Protein AF-A0A098LH95-F1 (afdb_monomer)

Foldseek 3Di:
DDDDVQQLVLQLVLCVLQVDAEEDLDPCPLVDDQVRVVVVCVVSVRDHPYYHYLDDDNDPVPDDQSLVSVVVSCVVPVVVAQAAAEEQDCSNVPHDPVNVQRYQHDHPVNGCHPVSSVSNSCSSVVD

Sequence (127 aa):
MKFNSKAEKNLIRLLSETNASIVLTTTHRITYSVEKWKEIFNNRDIPVLSIEKVNTRQAIDEMPDRCIEIKEWVDNFGTGRQFVIIDDDLSINSLLSDIKDKRVTTKSMIGLDDECTERAIRILKGY

Structure (mmCIF, N/CA/C/O backbone):
data_AF-A0A098LH95-F1
#
_entry.id   AF-A0A098LH95-F1
#
loop_
_atom_site.group_PDB
_atom_site.id
_atom_site.type_symbol
_atom_site.label_atom_id
_atom_site.label_alt_id
_atom_site.label_comp_id
_atom_site.label_asym_id
_atom_site.label_entity_id
_atom_site.label_seq_id
_atom_site.pdbx_PDB_ins_code
_atom_site.Cartn_x
_atom_site.Cartn_y
_atom_site.Cartn_z
_atom_site.occupancy
_atom_site.B_iso_or_equiv
_atom_site.auth_seq_id
_atom_site.auth_comp_id
_atom_site.auth_asym_id
_atom_site.auth_atom_id
_atom_site.pdbx_PDB_model_num
ATOM 1 N N . MET A 1 1 ? 11.014 17.167 -0.640 1.00 48.59 1 MET A N 1
ATOM 2 C CA . MET A 1 1 ? 9.675 16.673 -1.033 1.00 48.59 1 MET A CA 1
ATOM 3 C C . MET A 1 1 ? 8.818 16.667 0.227 1.00 48.59 1 MET A C 1
ATOM 5 O O . MET A 1 1 ? 9.209 16.013 1.185 1.00 48.59 1 MET A O 1
ATOM 9 N N . LYS A 1 2 ? 7.763 17.486 0.309 1.00 62.75 2 LYS A N 1
ATOM 10 C CA . LYS A 1 2 ? 6.915 17.572 1.512 1.00 62.75 2 LYS A CA 1
ATOM 11 C C . LYS A 1 2 ? 5.819 16.514 1.389 1.00 62.75 2 LYS A C 1
ATOM 13 O O . LYS A 1 2 ? 5.078 16.542 0.413 1.00 62.75 2 LYS A O 1
ATOM 18 N N . PHE A 1 3 ? 5.769 15.565 2.319 1.00 69.06 3 PHE A N 1
ATOM 19 C CA . PHE A 1 3 ? 4.709 14.560 2.348 1.00 69.06 3 PHE A CA 1
ATOM 20 C C . PHE A 1 3 ? 3.362 15.206 2.698 1.00 69.06 3 PHE A C 1
ATOM 22 O O . PHE A 1 3 ? 3.307 16.219 3.402 1.00 69.06 3 PHE A O 1
ATOM 29 N N . ASN A 1 4 ? 2.274 14.623 2.195 1.00 85.44 4 ASN A N 1
ATOM 30 C CA . ASN A 1 4 ? 0.928 15.055 2.543 1.00 85.44 4 ASN A CA 1
ATOM 31 C C . ASN A 1 4 ? 0.563 14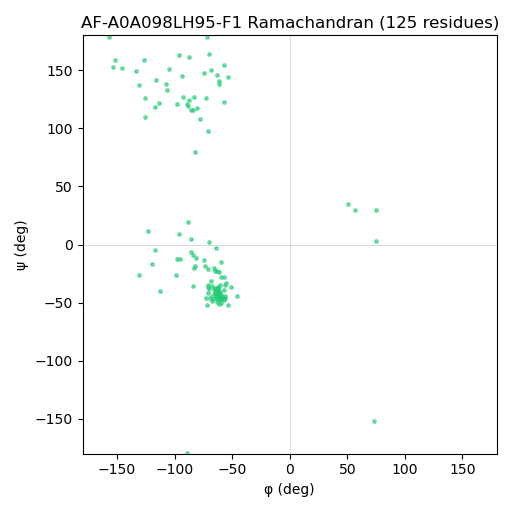.515 3.934 1.00 85.44 4 ASN A C 1
ATOM 33 O O . ASN A 1 4 ? 0.290 13.326 4.089 1.00 85.44 4 ASN A O 1
ATOM 37 N N . SER A 1 5 ? 0.507 15.402 4.929 1.00 89.38 5 SER A N 1
ATOM 38 C CA . SER A 1 5 ? 0.196 15.041 6.317 1.00 89.38 5 SER A CA 1
ATOM 39 C C . SER A 1 5 ? -1.192 14.420 6.494 1.00 89.38 5 SER A C 1
ATOM 41 O O . SER A 1 5 ? -1.410 13.672 7.445 1.00 89.38 5 SER A O 1
ATOM 43 N N . LYS A 1 6 ? -2.142 14.688 5.585 1.00 92.38 6 LYS A N 1
ATOM 44 C CA . LYS A 1 6 ? -3.448 14.018 5.590 1.00 92.38 6 LYS A CA 1
ATOM 45 C C . LYS A 1 6 ? -3.310 12.547 5.196 1.00 92.38 6 LYS A C 1
ATOM 47 O O . LYS A 1 6 ? -3.829 11.689 5.900 1.00 92.38 6 LYS A O 1
ATOM 52 N N . ALA A 1 7 ? -2.558 12.261 4.133 1.00 93.38 7 ALA A N 1
ATOM 53 C CA . ALA A 1 7 ? -2.308 10.892 3.686 1.00 93.38 7 ALA A CA 1
ATOM 54 C C . ALA A 1 7 ? -1.525 10.079 4.729 1.00 93.38 7 ALA A C 1
ATOM 56 O O . ALA A 1 7 ? -1.830 8.910 4.946 1.00 93.38 7 ALA A O 1
ATOM 57 N N . GLU A 1 8 ? 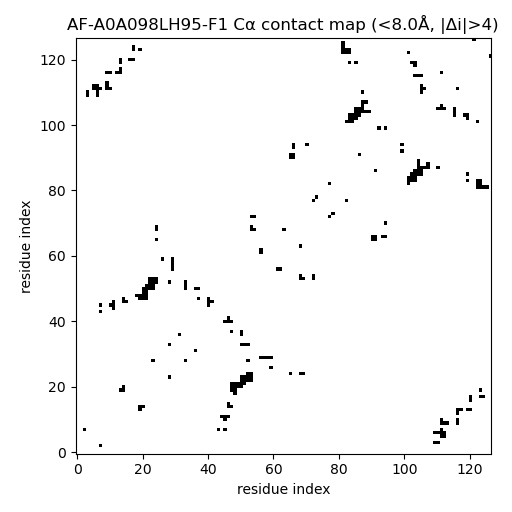-0.570 10.706 5.425 1.00 93.50 8 GLU A N 1
ATOM 58 C CA . GLU A 1 8 ? 0.156 10.076 6.537 1.00 93.50 8 GLU A CA 1
ATOM 59 C C . GLU A 1 8 ? -0.793 9.679 7.676 1.00 93.50 8 GLU A C 1
ATOM 61 O O . GLU A 1 8 ? -0.822 8.514 8.069 1.00 93.50 8 GLU A O 1
ATOM 66 N N . LYS A 1 9 ? -1.635 10.607 8.155 1.00 95.62 9 LYS A N 1
ATOM 67 C CA . LYS A 1 9 ? -2.640 10.319 9.198 1.00 95.62 9 LYS A CA 1
ATOM 68 C C . LYS A 1 9 ? -3.594 9.199 8.796 1.00 95.62 9 LYS A C 1
ATOM 70 O O . LYS A 1 9 ? -3.943 8.353 9.615 1.00 95.62 9 LYS A O 1
ATOM 75 N N . ASN A 1 10 ? -3.993 9.186 7.534 1.00 97.00 10 ASN A N 1
ATOM 76 C CA . ASN A 1 10 ? -4.891 8.182 6.991 1.00 97.00 10 ASN A CA 1
ATOM 77 C C . ASN A 1 10 ? -4.242 6.801 6.877 1.00 97.00 10 ASN A C 1
ATOM 79 O O . ASN A 1 10 ? -4.873 5.804 7.223 1.00 97.00 10 ASN A O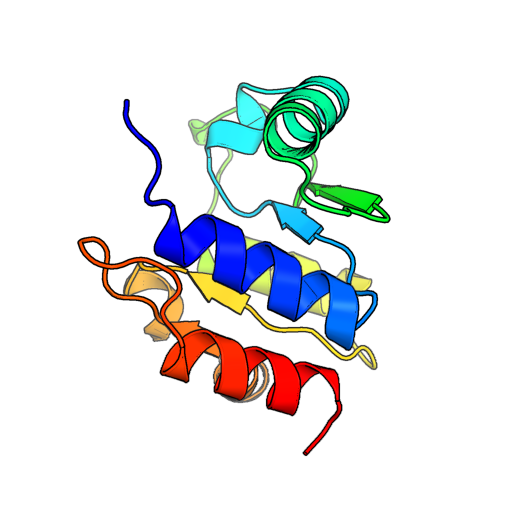 1
ATOM 83 N N . LEU A 1 11 ? -2.964 6.734 6.500 1.00 96.25 11 LEU A N 1
ATOM 84 C CA . LEU A 1 11 ? -2.209 5.485 6.537 1.00 96.25 11 LEU A CA 1
ATOM 85 C C . LEU A 1 11 ? -2.039 4.977 7.978 1.00 96.25 11 LEU A C 1
ATOM 87 O O . LEU A 1 11 ? -2.237 3.791 8.228 1.00 96.25 11 LEU A O 1
ATOM 91 N N . ILE A 1 12 ? -1.752 5.862 8.940 1.00 96.44 12 ILE A N 1
ATOM 92 C CA . ILE A 1 12 ? -1.683 5.504 10.370 1.00 96.44 12 ILE A CA 1
ATOM 93 C C . ILE A 1 12 ? -3.013 4.920 10.846 1.00 96.44 12 ILE A C 1
ATOM 95 O O . ILE A 1 12 ? -3.019 3.870 11.491 1.00 96.44 12 ILE A O 1
ATOM 99 N N . ARG A 1 13 ? -4.134 5.573 10.512 1.00 97.44 13 ARG A N 1
ATOM 100 C CA . ARG A 1 13 ? -5.481 5.098 10.853 1.00 97.44 13 ARG A CA 1
ATOM 101 C C . ARG A 1 13 ? -5.740 3.718 10.253 1.00 97.44 13 ARG A C 1
ATOM 103 O O . ARG A 1 13 ? -6.131 2.813 10.983 1.00 97.44 13 ARG A O 1
ATOM 110 N N . LEU A 1 14 ? -5.480 3.549 8.955 1.00 97.44 14 LEU A N 1
ATOM 111 C CA . LEU A 1 14 ? -5.657 2.281 8.247 1.00 97.44 14 LEU A CA 1
ATOM 112 C C . LEU A 1 14 ? -4.907 1.141 8.944 1.00 97.44 14 LEU A C 1
ATOM 114 O O . LEU A 1 14 ? -5.508 0.112 9.246 1.00 97.44 14 LEU A O 1
ATOM 118 N N . LEU A 1 15 ? -3.616 1.327 9.226 1.00 96.94 15 LEU A N 1
ATOM 119 C CA . LEU A 1 15 ? -2.781 0.297 9.849 1.00 96.94 15 LEU A CA 1
ATOM 120 C C . LEU A 1 15 ? -3.210 0.014 11.291 1.00 96.94 15 LEU A C 1
ATOM 122 O O . LEU A 1 15 ? -3.357 -1.147 11.660 1.00 96.94 15 LEU A O 1
ATOM 126 N N . SER A 1 16 ? -3.489 1.056 12.078 1.00 95.44 16 SER A N 1
ATOM 127 C CA . SER A 1 16 ? -3.929 0.919 13.475 1.00 95.44 16 SER A CA 1
ATOM 128 C C . SER A 1 16 ? -5.264 0.182 13.606 1.00 95.44 16 SER A C 1
ATOM 130 O O . SER A 1 16 ? -5.464 -0.585 14.542 1.00 95.44 16 SER A O 1
ATOM 132 N N . GLU A 1 17 ? -6.195 0.398 12.674 1.00 96.19 17 GLU A N 1
ATOM 133 C CA . GLU A 1 17 ? -7.522 -0.224 12.719 1.00 96.19 17 GLU A CA 1
ATOM 134 C C . GLU A 1 17 ? -7.568 -1.655 12.174 1.00 96.19 17 GLU A C 1
ATOM 136 O O . GLU A 1 17 ? -8.550 -2.364 12.413 1.00 96.19 17 GLU A O 1
ATOM 141 N N . THR A 1 18 ? -6.568 -2.058 11.391 1.00 95.69 18 THR A N 1
ATOM 142 C CA . THR A 1 18 ? -6.586 -3.334 10.658 1.00 95.69 18 THR A CA 1
ATOM 143 C C . THR A 1 18 ? -5.455 -4.272 11.047 1.00 95.69 18 THR A C 1
ATOM 145 O O . THR A 1 18 ? -5.543 -5.459 10.746 1.00 95.69 18 THR A O 1
ATOM 148 N N . ASN A 1 19 ? -4.409 -3.771 11.713 1.00 94.62 19 ASN A N 1
ATOM 149 C CA . ASN A 1 19 ? -3.159 -4.497 11.940 1.00 94.62 19 ASN A CA 1
ATOM 150 C C . ASN A 1 19 ? -2.597 -5.092 10.636 1.00 94.62 19 ASN A C 1
ATOM 152 O O . ASN A 1 19 ? -2.054 -6.196 10.622 1.00 94.62 19 ASN A O 1
ATOM 156 N N . ALA A 1 20 ? -2.771 -4.382 9.519 1.00 95.50 20 ALA A N 1
ATOM 157 C CA . ALA A 1 20 ? -2.275 -4.831 8.232 1.00 95.50 20 ALA A CA 1
ATOM 158 C C . ALA A 1 20 ? -0.752 -4.667 8.123 1.00 95.50 20 ALA A C 1
ATOM 160 O O . ALA A 1 20 ? -0.154 -3.719 8.637 1.00 95.50 20 ALA A O 1
ATOM 161 N N . SER A 1 21 ? -0.138 -5.583 7.383 1.00 95.25 21 SER A N 1
ATOM 162 C CA . SER A 1 21 ? 1.232 -5.450 6.889 1.00 95.25 21 SER A CA 1
ATOM 163 C C . SER A 1 21 ? 1.264 -4.710 5.551 1.00 95.25 21 SER A C 1
ATOM 165 O O . SER A 1 21 ? 0.257 -4.639 4.845 1.00 95.25 21 SER A O 1
ATOM 167 N N . ILE A 1 22 ? 2.430 -4.180 5.177 1.00 96.19 22 ILE A N 1
ATOM 168 C CA . ILE A 1 22 ? 2.619 -3.441 3.923 1.00 96.19 22 ILE A CA 1
ATOM 169 C C . ILE A 1 22 ? 3.409 -4.281 2.920 1.00 96.19 22 ILE A C 1
ATOM 171 O O . ILE A 1 22 ? 4.489 -4.784 3.227 1.00 96.19 22 ILE A O 1
ATOM 175 N N . VAL A 1 23 ? 2.911 -4.335 1.684 1.00 96.00 23 VAL A N 1
ATOM 176 C CA . VAL A 1 23 ? 3.645 -4.847 0.522 1.00 96.00 23 VAL A CA 1
ATOM 177 C C . VAL A 1 23 ? 3.903 -3.698 -0.447 1.00 96.00 23 VAL A C 1
ATOM 179 O O . VAL A 1 23 ? 2.978 -3.035 -0.909 1.00 96.00 23 VAL A O 1
ATOM 182 N N . LEU A 1 24 ? 5.173 -3.441 -0.746 1.00 94.81 24 LEU A N 1
ATOM 183 C CA . LEU A 1 24 ? 5.606 -2.325 -1.582 1.00 94.81 24 LEU A CA 1
ATOM 184 C C . LEU A 1 24 ? 5.574 -2.703 -3.067 1.00 94.81 24 LEU A C 1
ATOM 186 O O . LEU A 1 24 ? 6.369 -3.532 -3.517 1.00 94.81 24 LEU A O 1
ATOM 190 N N . THR A 1 25 ? 4.714 -2.034 -3.836 1.00 91.56 25 THR A N 1
ATOM 191 C CA . THR A 1 25 ? 4.601 -2.155 -5.305 1.00 91.56 25 THR A CA 1
ATOM 192 C C . THR A 1 25 ? 5.356 -1.053 -6.062 1.00 91.56 25 THR A C 1
ATOM 194 O O . THR A 1 25 ? 5.579 -1.158 -7.267 1.00 91.56 25 THR A O 1
ATOM 197 N N . THR A 1 26 ? 5.803 -0.001 -5.371 1.00 88.69 26 THR A N 1
ATOM 198 C CA . THR A 1 26 ? 6.546 1.124 -5.964 1.00 88.69 26 THR A CA 1
ATOM 199 C C . THR A 1 26 ? 7.891 0.692 -6.557 1.00 88.69 26 THR A C 1
ATOM 201 O O . THR A 1 26 ? 8.580 -0.156 -5.993 1.00 88.69 26 THR A O 1
ATOM 204 N N . THR A 1 27 ? 8.317 1.321 -7.655 1.00 88.31 27 THR A N 1
ATOM 205 C CA . THR A 1 27 ? 9.664 1.144 -8.234 1.00 88.31 27 THR A CA 1
ATOM 206 C C . THR A 1 27 ? 10.765 1.542 -7.246 1.00 88.31 27 THR A C 1
ATOM 208 O O . THR A 1 27 ? 11.836 0.939 -7.236 1.00 88.31 27 THR A O 1
ATOM 211 N N . HIS A 1 28 ? 10.488 2.472 -6.323 1.00 89.62 28 HIS A N 1
ATOM 212 C CA . HIS A 1 28 ? 11.411 2.853 -5.247 1.00 89.62 28 HIS A CA 1
ATOM 213 C C . HIS A 1 28 ? 11.785 1.690 -4.315 1.00 89.62 28 HIS A C 1
ATOM 215 O O . HIS A 1 28 ? 12.773 1.780 -3.584 1.00 89.62 28 HIS A O 1
ATOM 221 N N . ARG A 1 29 ? 11.044 0.573 -4.345 1.00 90.06 29 ARG A N 1
ATOM 222 C CA . ARG A 1 29 ? 11.424 -0.656 -3.639 1.00 90.06 29 ARG A CA 1
ATOM 223 C C . ARG A 1 29 ? 12.733 -1.251 -4.168 1.00 90.06 29 ARG A C 1
ATOM 225 O O . ARG A 1 29 ? 13.364 -2.003 -3.440 1.00 90.06 29 ARG A O 1
ATOM 232 N N . ILE A 1 30 ? 13.138 -0.948 -5.402 1.00 89.94 30 ILE A N 1
ATOM 233 C CA . ILE A 1 30 ? 14.427 -1.381 -5.955 1.00 89.94 30 ILE A CA 1
ATOM 234 C C . ILE A 1 30 ? 15.558 -0.580 -5.306 1.00 89.94 30 ILE A C 1
ATOM 236 O O . ILE A 1 30 ? 16.536 -1.148 -4.834 1.00 89.94 30 ILE A O 1
ATOM 240 N N . THR A 1 31 ? 15.385 0.739 -5.218 1.00 89.75 31 THR A N 1
ATOM 241 C CA . THR A 1 31 ? 16.400 1.664 -4.701 1.00 89.75 31 THR A CA 1
ATOM 242 C C . THR A 1 31 ? 16.607 1.548 -3.191 1.00 89.75 31 THR A C 1
ATOM 244 O O . THR A 1 31 ? 17.726 1.702 -2.710 1.00 89.75 31 THR A O 1
ATOM 247 N N . TYR A 1 32 ? 15.540 1.304 -2.427 1.00 91.38 32 TYR A N 1
ATOM 248 C CA . TYR A 1 32 ? 15.594 1.299 -0.965 1.00 91.38 32 TYR A CA 1
ATOM 249 C C . TYR A 1 32 ? 15.489 -0.113 -0.381 1.00 91.38 32 TYR A C 1
ATOM 251 O O . TYR A 1 32 ? 14.679 -0.945 -0.808 1.00 91.38 32 TYR A O 1
ATOM 259 N N . SER A 1 33 ? 16.303 -0.387 0.642 1.00 92.62 33 SER A N 1
ATOM 260 C CA . SER A 1 33 ? 16.188 -1.610 1.437 1.00 92.62 33 SER A CA 1
ATOM 261 C C . SER A 1 33 ? 14.924 -1.585 2.306 1.00 92.62 33 SER A C 1
ATOM 263 O O . SER A 1 33 ? 14.309 -0.534 2.511 1.00 92.62 33 SER A O 1
ATOM 265 N N . VAL A 1 34 ? 14.524 -2.746 2.829 1.00 93.94 34 VAL A N 1
ATOM 266 C CA . VAL A 1 34 ? 13.372 -2.841 3.741 1.00 93.94 34 VAL A CA 1
ATOM 267 C C . VAL A 1 34 ? 13.633 -2.043 5.022 1.00 93.94 34 VAL A C 1
ATOM 269 O O . VAL A 1 34 ? 12.739 -1.370 5.524 1.00 93.94 34 VAL A O 1
ATOM 272 N N . GLU A 1 35 ? 14.869 -2.045 5.516 1.00 93.94 35 GLU A N 1
ATOM 273 C CA . GLU A 1 35 ? 15.312 -1.276 6.683 1.00 93.94 35 GLU A CA 1
ATOM 274 C C . GLU A 1 35 ? 15.167 0.222 6.424 1.00 93.94 35 GLU A C 1
ATOM 276 O O . GLU A 1 35 ? 14.674 0.947 7.286 1.00 93.94 35 GLU A O 1
ATOM 281 N N . LYS A 1 36 ? 15.507 0.682 5.212 1.00 94.62 36 LYS A N 1
ATOM 282 C CA . LYS A 1 36 ? 15.323 2.088 4.851 1.00 94.62 36 LYS A CA 1
ATOM 283 C C . LYS A 1 36 ? 13.848 2.479 4.805 1.00 94.62 36 LYS A C 1
ATOM 285 O O . LYS A 1 36 ? 13.494 3.566 5.251 1.00 94.62 36 LYS A O 1
ATOM 290 N N . TRP A 1 37 ? 12.974 1.600 4.319 1.00 94.88 37 TRP A N 1
ATOM 291 C CA . TRP A 1 37 ? 11.528 1.824 4.385 1.00 94.88 37 TRP A CA 1
ATOM 292 C C . TRP A 1 37 ? 11.016 1.870 5.823 1.00 94.88 37 TRP A C 1
ATOM 294 O O . TRP A 1 37 ? 10.267 2.784 6.160 1.00 94.88 37 TRP A O 1
ATOM 304 N N . LYS A 1 38 ? 11.462 0.950 6.687 1.00 94.12 38 LYS A N 1
ATOM 305 C CA . LYS A 1 38 ? 11.139 0.980 8.122 1.00 94.12 38 LYS A CA 1
ATOM 306 C C . LYS A 1 38 ? 11.555 2.307 8.755 1.00 94.12 38 LYS A C 1
ATOM 308 O O . LYS A 1 38 ? 10.755 2.901 9.464 1.00 94.12 38 LYS A O 1
ATOM 313 N N . GLU A 1 39 ? 12.747 2.814 8.447 1.00 94.31 39 GLU A N 1
ATOM 314 C CA . GLU A 1 39 ? 13.212 4.129 8.909 1.00 94.31 39 GLU A CA 1
ATOM 315 C C . GLU A 1 39 ? 12.308 5.269 8.401 1.00 94.31 39 GLU A C 1
ATOM 317 O O . GLU A 1 39 ? 11.891 6.125 9.177 1.00 94.31 39 GLU A O 1
ATOM 322 N N . ILE A 1 40 ? 11.952 5.265 7.110 1.00 92.56 40 ILE A N 1
ATOM 323 C CA . ILE A 1 40 ? 11.057 6.265 6.502 1.00 92.56 40 ILE A CA 1
ATOM 324 C C . ILE A 1 40 ? 9.695 6.290 7.210 1.00 92.56 40 ILE A C 1
ATOM 326 O O . ILE A 1 40 ? 9.191 7.378 7.502 1.00 92.56 40 ILE A O 1
ATOM 330 N N . PHE A 1 41 ? 9.103 5.128 7.486 1.00 93.50 41 PHE A N 1
ATOM 331 C CA . PHE A 1 41 ? 7.822 5.031 8.187 1.00 93.50 41 PHE A CA 1
ATOM 332 C C . 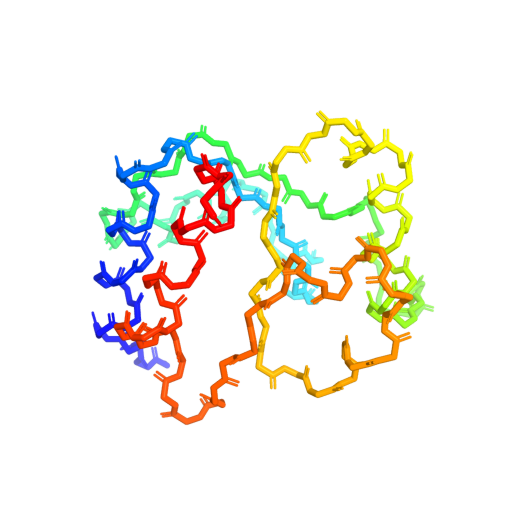PHE A 1 41 ? 7.939 5.400 9.671 1.00 93.50 41 PHE A C 1
ATOM 334 O O . PHE A 1 41 ? 7.104 6.146 10.177 1.00 93.50 41 PHE A O 1
ATOM 341 N N . ASN A 1 42 ? 9.002 4.960 10.347 1.00 92.62 42 ASN A N 1
ATOM 342 C CA . ASN A 1 42 ? 9.233 5.250 11.762 1.00 92.62 42 ASN A CA 1
ATOM 343 C C . ASN A 1 42 ? 9.453 6.745 12.024 1.00 92.62 42 ASN A C 1
ATOM 345 O O . ASN A 1 42 ? 8.914 7.284 12.980 1.00 92.62 42 ASN A O 1
ATOM 349 N N . ASN A 1 43 ? 10.153 7.449 11.130 1.00 93.12 43 ASN A N 1
ATOM 350 C CA . ASN A 1 43 ? 10.339 8.905 11.215 1.00 93.12 43 ASN A CA 1
ATOM 351 C C . ASN A 1 43 ? 9.025 9.708 11.079 1.00 93.12 43 ASN A C 1
ATOM 353 O O . ASN A 1 43 ? 9.053 10.936 11.134 1.00 93.12 43 ASN A O 1
ATOM 357 N N . ARG A 1 44 ? 7.897 9.030 10.834 1.00 90.88 44 ARG A N 1
ATOM 358 C CA . ARG A 1 44 ? 6.549 9.597 10.680 1.00 90.88 44 ARG A CA 1
ATOM 359 C C . ARG A 1 44 ? 5.544 8.993 11.658 1.00 90.88 44 ARG A C 1
ATOM 361 O O . ARG A 1 44 ? 4.345 9.160 11.457 1.00 90.88 44 ARG A O 1
ATOM 368 N N . ASP A 1 45 ? 6.020 8.241 12.649 1.00 92.94 45 ASP A N 1
ATOM 369 C CA . ASP A 1 45 ? 5.179 7.541 13.622 1.00 92.94 45 ASP A CA 1
ATOM 370 C C . ASP A 1 45 ? 4.165 6.578 12.969 1.00 92.94 45 ASP A C 1
ATOM 372 O O . ASP A 1 45 ? 3.076 6.343 13.495 1.00 92.94 45 ASP A O 1
ATOM 376 N N . ILE A 1 46 ? 4.502 6.015 11.800 1.00 93.50 46 ILE A N 1
ATOM 377 C CA . ILE A 1 46 ? 3.631 5.072 11.090 1.00 93.50 46 ILE A CA 1
ATOM 378 C C . ILE A 1 46 ? 3.846 3.663 11.670 1.00 93.50 46 ILE A C 1
ATOM 380 O O . ILE A 1 46 ? 4.947 3.119 11.532 1.00 93.50 46 ILE A O 1
ATOM 384 N N . PRO A 1 47 ? 2.822 3.042 12.296 1.00 89.62 47 PRO A N 1
ATOM 385 C CA . PRO A 1 47 ? 2.974 1.791 13.035 1.00 89.62 47 PRO A CA 1
ATOM 386 C C . PRO A 1 47 ? 2.945 0.590 12.084 1.00 89.62 47 PRO A C 1
ATOM 388 O O . PRO A 1 47 ? 1.921 -0.069 11.911 1.00 89.62 47 PRO A O 1
ATOM 391 N N . VAL A 1 48 ? 4.067 0.312 11.424 1.00 91.00 48 VAL A N 1
ATOM 392 C CA . VAL A 1 48 ? 4.147 -0.801 10.471 1.00 91.00 48 VAL A CA 1
ATOM 393 C C . VAL A 1 48 ? 4.569 -2.094 11.166 1.00 91.00 48 VAL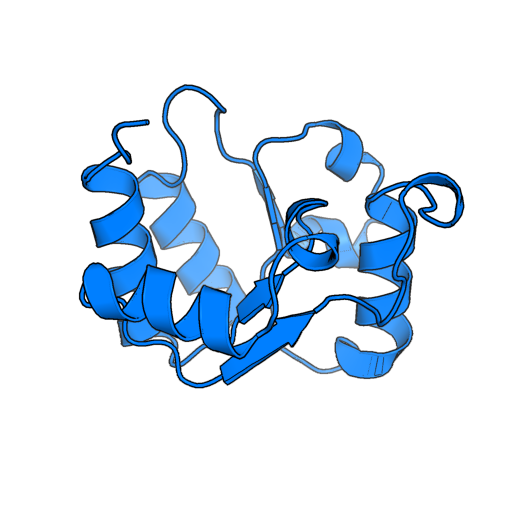 A C 1
ATOM 395 O O . VAL A 1 48 ? 5.666 -2.173 11.714 1.00 91.00 48 VAL A O 1
ATOM 398 N N . LEU A 1 49 ? 3.726 -3.129 11.087 1.00 89.81 49 LEU A N 1
ATOM 399 C CA . LEU A 1 49 ? 4.026 -4.458 11.639 1.00 89.81 49 LEU A CA 1
ATOM 400 C C . LEU A 1 49 ? 5.095 -5.194 10.827 1.00 89.81 49 LEU A C 1
ATOM 402 O O . LEU A 1 49 ? 6.098 -5.657 11.369 1.00 89.81 49 LEU A O 1
ATOM 406 N N . SER A 1 50 ? 4.901 -5.283 9.511 1.00 93.56 50 SER A N 1
ATOM 407 C CA . SER A 1 50 ? 5.909 -5.799 8.588 1.00 93.56 50 SER A CA 1
ATOM 408 C C . SER A 1 50 ? 5.849 -5.085 7.241 1.00 93.56 50 SER A C 1
ATOM 410 O O . SER A 1 50 ? 4.810 -4.563 6.831 1.00 93.56 50 SER A O 1
ATOM 412 N N . ILE A 1 51 ? 7.007 -5.040 6.581 1.00 95.38 51 ILE A N 1
ATOM 413 C CA . ILE A 1 51 ? 7.187 -4.473 5.246 1.00 95.38 51 ILE A CA 1
ATOM 414 C C . ILE A 1 51 ? 7.840 -5.535 4.389 1.00 95.38 51 ILE A C 1
ATOM 416 O O . ILE A 1 51 ? 8.919 -6.027 4.724 1.00 95.38 51 ILE A O 1
ATOM 420 N N . GLU A 1 52 ? 7.212 -5.819 3.263 1.00 94.50 52 GLU A N 1
ATOM 421 C CA . GLU A 1 52 ? 7.728 -6.713 2.241 1.00 94.50 52 GLU A CA 1
ATOM 422 C C . GLU A 1 52 ? 7.732 -5.999 0.889 1.00 94.50 52 GLU A C 1
ATOM 424 O O . GLU A 1 52 ? 7.037 -5.003 0.674 1.00 94.50 52 GLU A O 1
ATOM 429 N N . LYS A 1 53 ? 8.549 -6.486 -0.041 1.00 94.12 53 LYS A N 1
ATOM 430 C CA . LYS A 1 53 ? 8.519 -6.040 -1.437 1.00 94.12 53 LYS A CA 1
ATOM 431 C C . LYS A 1 53 ? 7.616 -6.995 -2.211 1.00 94.12 53 LYS A C 1
ATOM 433 O O . LYS A 1 53 ? 7.629 -8.189 -1.932 1.00 94.12 53 LYS A O 1
ATOM 438 N N . VAL A 1 54 ? 6.879 -6.491 -3.201 1.00 92.94 54 VAL A N 1
ATOM 439 C CA . VAL A 1 54 ? 5.999 -7.329 -4.043 1.00 92.94 54 VAL A CA 1
ATOM 440 C C . VAL A 1 54 ? 6.761 -8.472 -4.738 1.00 92.94 54 VAL A C 1
ATOM 442 O O . VAL A 1 54 ? 6.199 -9.530 -4.993 1.00 92.94 54 VAL A O 1
ATOM 445 N N . ASN A 1 55 ? 8.057 -8.276 -5.001 1.00 91.25 55 ASN A N 1
ATOM 446 C CA . ASN A 1 55 ? 8.992 -9.283 -5.497 1.00 91.25 55 ASN A CA 1
ATOM 447 C C . ASN A 1 55 ? 10.444 -8.900 -5.153 1.00 91.25 55 ASN A C 1
ATOM 449 O O . ASN A 1 55 ? 10.711 -7.841 -4.577 1.00 91.25 55 ASN A O 1
ATOM 453 N N . THR A 1 56 ? 11.385 -9.763 -5.535 1.00 88.00 56 THR A N 1
ATOM 454 C CA . THR A 1 56 ? 12.829 -9.605 -5.302 1.00 88.00 56 THR A CA 1
ATOM 455 C C . THR A 1 56 ? 13.587 -8.990 -6.482 1.00 88.00 56 THR A C 1
ATOM 457 O O . THR A 1 56 ? 14.817 -8.996 -6.454 1.00 88.00 56 THR A O 1
ATOM 460 N N . ARG A 1 57 ? 12.892 -8.486 -7.514 1.00 88.31 57 ARG A N 1
ATOM 461 C CA . ARG A 1 57 ? 13.525 -7.894 -8.708 1.00 88.31 57 ARG A CA 1
ATOM 462 C C . ARG A 1 57 ? 14.361 -6.675 -8.308 1.00 88.31 57 ARG A C 1
ATOM 464 O O . ARG A 1 57 ? 13.938 -5.893 -7.450 1.00 88.31 57 ARG A O 1
ATOM 471 N N . GLN A 1 58 ? 15.548 -6.538 -8.900 1.00 83.38 58 GLN A N 1
ATOM 472 C CA . GLN A 1 58 ? 16.545 -5.534 -8.496 1.00 83.38 58 GLN A CA 1
ATOM 473 C C . GLN A 1 58 ? 16.860 -4.507 -9.582 1.00 83.38 58 GLN A C 1
ATOM 475 O O . GLN A 1 58 ? 17.593 -3.556 -9.314 1.00 83.38 58 GLN A O 1
ATOM 480 N N . ALA A 1 59 ? 16.297 -4.657 -10.779 1.00 84.31 59 ALA A N 1
ATOM 481 C CA . ALA A 1 59 ? 16.525 -3.736 -11.878 1.00 84.31 59 ALA A CA 1
ATOM 482 C C . ALA A 1 59 ? 15.207 -3.355 -12.570 1.00 84.31 59 ALA A C 1
ATOM 484 O O . ALA A 1 59 ? 14.230 -4.103 -12.549 1.00 84.31 59 ALA A O 1
ATOM 485 N N . ILE A 1 60 ? 15.153 -2.132 -13.106 1.00 79.62 60 ILE A N 1
ATOM 486 C CA . ILE A 1 60 ? 13.930 -1.558 -13.697 1.00 79.62 60 ILE A CA 1
ATOM 487 C C . ILE A 1 60 ? 13.590 -2.244 -15.025 1.00 79.62 60 ILE A C 1
ATOM 489 O O . ILE A 1 60 ? 12.422 -2.435 -15.339 1.00 79.62 60 ILE A O 1
ATOM 493 N N . ASP A 1 61 ? 14.605 -2.629 -15.789 1.00 83.50 61 ASP A N 1
ATOM 494 C CA . ASP A 1 61 ? 14.496 -3.371 -17.047 1.00 83.50 61 ASP A CA 1
ATOM 495 C C . ASP A 1 61 ? 13.944 -4.794 -16.871 1.00 83.50 61 ASP A C 1
ATOM 497 O O . ASP A 1 61 ? 13.387 -5.359 -17.808 1.00 83.50 61 ASP A O 1
ATOM 501 N N . GLU A 1 62 ? 14.021 -5.350 -15.662 1.00 79.69 62 GLU A N 1
ATOM 502 C CA . GLU A 1 62 ? 13.406 -6.632 -15.302 1.00 79.69 62 GLU A CA 1
ATOM 503 C C . GLU A 1 62 ? 11.934 -6.500 -14.875 1.00 79.69 62 GLU A C 1
ATOM 505 O O . GLU A 1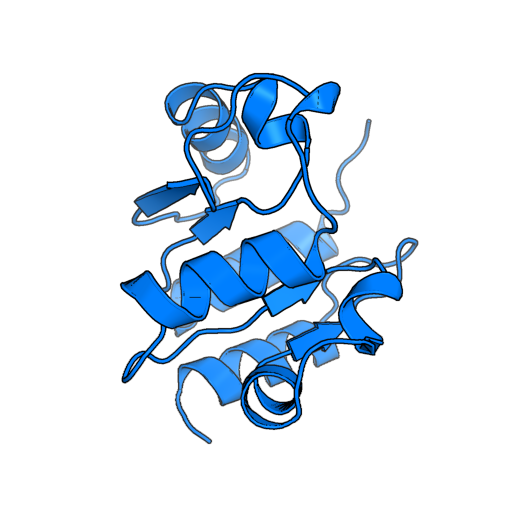 62 ? 11.279 -7.513 -14.604 1.00 79.69 62 GLU A O 1
ATOM 510 N N . MET A 1 63 ? 11.407 -5.276 -14.747 1.00 78.31 63 MET A N 1
ATOM 511 C CA . MET A 1 63 ? 10.060 -5.054 -14.228 1.00 78.31 63 MET A CA 1
ATOM 512 C C . MET A 1 63 ? 9.007 -5.290 -15.312 1.00 78.31 63 MET A C 1
ATOM 514 O O . MET A 1 63 ? 8.955 -4.540 -16.291 1.00 78.31 63 MET A O 1
ATOM 518 N N . PRO A 1 64 ? 8.110 -6.276 -15.133 1.00 82.06 64 PRO A N 1
ATOM 519 C CA . PRO A 1 64 ? 6.921 -6.349 -15.957 1.00 82.06 64 PRO A CA 1
ATOM 520 C C . PRO A 1 64 ? 5.951 -5.222 -15.565 1.00 82.06 64 PRO A C 1
ATOM 522 O O . PRO A 1 64 ? 6.188 -4.449 -14.633 1.00 82.06 64 PRO A O 1
ATOM 525 N N . ASP A 1 65 ? 4.823 -5.147 -16.267 1.00 86.25 65 ASP A N 1
ATOM 526 C CA . ASP A 1 65 ? 3.741 -4.231 -15.911 1.00 86.25 65 ASP A CA 1
ATOM 527 C C . ASP A 1 65 ? 3.310 -4.403 -14.439 1.00 86.25 65 ASP A C 1
ATOM 529 O O . ASP A 1 65 ? 3.272 -5.519 -13.910 1.00 86.25 65 ASP A O 1
ATOM 533 N N . ARG A 1 66 ? 2.942 -3.302 -13.772 1.00 87.00 66 ARG A N 1
ATOM 534 C CA . ARG A 1 66 ? 2.532 -3.307 -12.358 1.00 87.00 66 ARG A CA 1
ATOM 535 C C . ARG A 1 66 ? 1.373 -4.269 -12.087 1.00 87.00 66 ARG A C 1
ATOM 537 O O . ARG A 1 66 ? 1.344 -4.900 -11.030 1.00 87.00 66 ARG A O 1
ATOM 544 N N . CYS A 1 67 ? 0.447 -4.429 -13.034 1.00 88.50 67 CYS A N 1
ATOM 545 C CA . CYS A 1 67 ? -0.640 -5.400 -12.925 1.00 88.50 67 CYS A CA 1
ATOM 546 C C . CYS A 1 67 ? -0.117 -6.834 -12.857 1.00 88.50 67 CYS A C 1
ATOM 548 O O . CYS A 1 67 ? -0.669 -7.642 -12.113 1.00 88.50 67 CYS A O 1
ATOM 550 N N . ILE A 1 68 ? 0.942 -7.145 -13.609 1.00 89.06 68 ILE A N 1
ATOM 551 C CA . ILE A 1 68 ? 1.576 -8.467 -13.605 1.00 89.06 68 ILE A CA 1
ATOM 552 C C . ILE A 1 68 ? 2.226 -8.713 -12.245 1.00 89.06 68 ILE A C 1
ATOM 554 O O . ILE A 1 68 ? 1.966 -9.749 -11.647 1.00 89.06 68 ILE A O 1
ATOM 558 N N . GLU A 1 69 ? 2.983 -7.752 -11.705 1.00 90.50 69 GLU A N 1
ATOM 559 C CA . GLU A 1 69 ? 3.627 -7.909 -10.388 1.00 90.50 69 GLU A CA 1
ATOM 560 C C . GLU A 1 69 ? 2.610 -8.141 -9.268 1.00 90.50 69 GLU A C 1
ATOM 562 O O . GLU A 1 69 ? 2.786 -9.017 -8.421 1.00 90.50 69 GLU A O 1
ATOM 567 N N . ILE A 1 70 ? 1.527 -7.361 -9.275 1.00 91.56 70 ILE A N 1
ATOM 568 C CA . ILE A 1 70 ? 0.439 -7.503 -8.307 1.00 91.56 70 ILE A CA 1
ATOM 569 C C . ILE A 1 70 ? -0.225 -8.869 -8.467 1.00 91.56 70 ILE A C 1
ATOM 571 O O . ILE A 1 70 ? -0.436 -9.556 -7.470 1.00 91.56 70 ILE A O 1
ATOM 575 N N . LYS A 1 71 ? -0.536 -9.282 -9.700 1.00 90.50 71 LYS A N 1
ATOM 576 C CA . LYS A 1 71 ? -1.154 -10.584 -9.965 1.00 90.50 71 LYS A CA 1
ATOM 577 C C . LYS A 1 71 ? -0.261 -11.729 -9.489 1.00 90.50 71 LYS A C 1
ATOM 579 O O . LYS A 1 71 ? -0.746 -12.605 -8.786 1.00 90.50 71 LYS A O 1
ATOM 584 N N . GLU A 1 72 ? 1.031 -11.696 -9.810 1.00 91.88 72 GLU A N 1
ATOM 585 C CA . GLU A 1 72 ? 2.006 -12.688 -9.346 1.00 91.88 72 GLU A CA 1
ATOM 586 C C . GLU A 1 72 ? 2.014 -12.780 -7.815 1.00 91.88 72 GLU A C 1
ATOM 588 O O . GLU A 1 72 ? 1.964 -13.878 -7.261 1.00 91.88 72 GLU A O 1
ATOM 593 N N . TRP A 1 73 ? 2.031 -11.646 -7.109 1.00 93.50 73 TRP A N 1
ATOM 594 C CA . TRP A 1 73 ? 1.988 -11.654 -5.646 1.00 93.50 73 TRP A CA 1
ATOM 595 C C . TRP A 1 73 ? 0.669 -12.222 -5.107 1.00 93.50 73 TRP A C 1
ATOM 597 O O . TRP A 1 73 ? 0.678 -13.0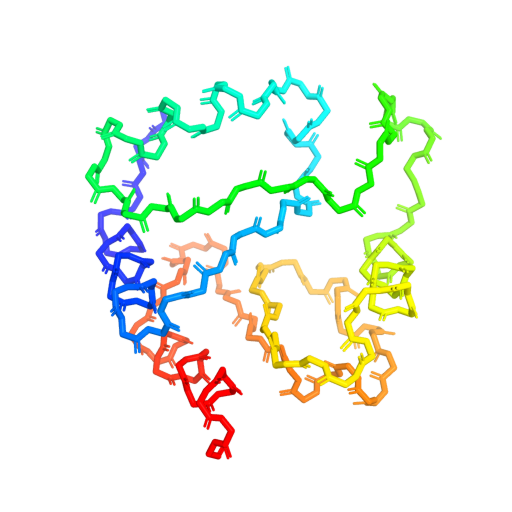15 -4.165 1.00 93.50 73 TRP A O 1
ATOM 607 N N . VAL A 1 74 ? -0.466 -11.868 -5.716 1.00 92.19 74 VAL A N 1
ATOM 608 C CA . VAL A 1 74 ? -1.780 -12.386 -5.311 1.00 92.19 74 VAL A CA 1
ATOM 609 C C . VAL A 1 74 ? -1.868 -13.897 -5.517 1.00 92.19 74 VAL A C 1
ATOM 611 O O . VAL A 1 74 ? -2.293 -14.600 -4.601 1.00 92.19 74 VAL A O 1
ATOM 614 N N . ASP A 1 75 ? -1.415 -14.403 -6.661 1.00 91.50 75 ASP A N 1
ATOM 615 C CA . ASP A 1 75 ? -1.451 -15.833 -6.975 1.00 91.50 75 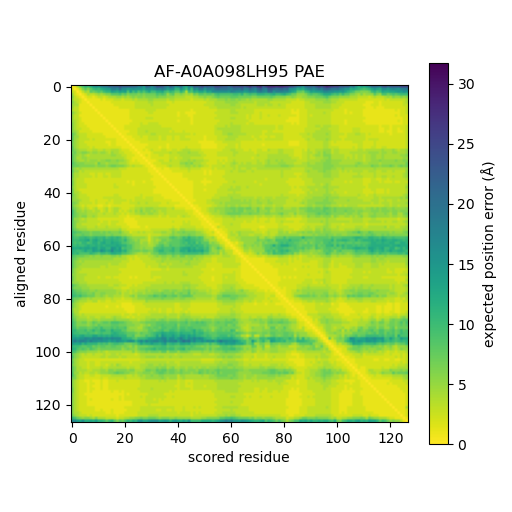ASP A CA 1
ATOM 616 C C . ASP A 1 75 ? -0.613 -16.647 -5.970 1.00 91.50 75 ASP A C 1
ATOM 618 O O . ASP A 1 75 ? -1.046 -17.708 -5.520 1.00 91.50 75 ASP A O 1
ATOM 622 N N . ASN A 1 76 ? 0.552 -16.128 -5.562 1.00 91.75 76 ASN A N 1
ATOM 623 C CA . ASN A 1 76 ? 1.472 -16.818 -4.650 1.00 91.75 76 ASN A CA 1
ATOM 624 C C . ASN A 1 76 ? 1.129 -16.647 -3.160 1.00 91.75 76 ASN A C 1
ATOM 626 O O . ASN A 1 76 ? 1.344 -17.565 -2.368 1.00 91.75 76 ASN A O 1
ATOM 630 N N . PHE A 1 77 ? 0.629 -15.476 -2.757 1.00 91.50 77 PHE A N 1
ATOM 631 C CA . PHE A 1 77 ? 0.484 -15.106 -1.343 1.00 91.50 77 PHE A CA 1
ATOM 632 C C . PHE A 1 77 ? -0.896 -14.559 -0.979 1.00 91.50 77 PHE A C 1
ATOM 634 O O . PHE A 1 77 ? -1.290 -14.645 0.182 1.00 91.50 77 PHE A O 1
ATOM 641 N N . GLY A 1 78 ? -1.619 -13.973 -1.933 1.00 87.69 78 GLY A N 1
ATOM 642 C CA . GLY A 1 78 ? -2.909 -13.316 -1.703 1.00 87.69 78 GLY A CA 1
ATOM 643 C C . GLY A 1 78 ? -4.113 -14.261 -1.688 1.00 87.69 78 GLY A C 1
ATOM 644 O O . GLY A 1 78 ? -5.150 -13.905 -1.121 1.00 87.69 78 GLY A O 1
ATOM 645 N N . THR A 1 79 ? -3.999 -15.457 -2.270 1.00 85.94 79 THR A N 1
ATOM 646 C CA . THR A 1 79 ? -5.076 -16.460 -2.284 1.00 85.94 79 THR A CA 1
ATOM 647 C C . THR A 1 79 ? -5.514 -16.813 -0.858 1.00 85.94 79 THR A C 1
ATOM 649 O O . THR A 1 79 ? -4.709 -17.216 -0.022 1.00 85.94 79 THR A O 1
ATOM 652 N N . GLY A 1 80 ? -6.807 -16.630 -0.564 1.00 85.44 80 GLY A N 1
ATOM 653 C CA . GLY A 1 80 ? -7.380 -16.866 0.768 1.00 85.44 80 GLY A CA 1
ATOM 654 C C . GLY A 1 80 ? -7.051 -15.799 1.822 1.00 85.44 80 GLY A C 1
ATOM 655 O O . GLY A 1 80 ? -7.466 -15.944 2.970 1.00 85.44 80 GLY A O 1
ATOM 656 N N . ARG A 1 81 ? -6.342 -14.719 1.462 1.00 89.75 81 ARG A N 1
ATOM 657 C CA . ARG A 1 81 ? -6.019 -13.605 2.366 1.00 89.75 81 ARG A CA 1
ATOM 658 C C . ARG A 1 81 ? -6.873 -12.368 2.090 1.00 89.75 81 ARG A C 1
ATOM 660 O O . ARG A 1 81 ? -7.280 -12.095 0.953 1.00 89.75 81 ARG A O 1
ATOM 667 N N . GLN A 1 82 ? -7.106 -11.586 3.143 1.00 92.69 82 GLN A N 1
ATOM 668 C CA . GLN A 1 82 ? -7.634 -10.230 3.018 1.00 92.69 82 GLN A CA 1
ATOM 669 C C . GLN A 1 82 ? -6.490 -9.267 2.727 1.00 92.69 82 GLN A C 1
ATOM 671 O O . GLN A 1 82 ? -5.478 -9.258 3.424 1.00 92.69 82 GLN A O 1
ATOM 676 N N . PHE A 1 83 ? -6.641 -8.488 1.664 1.00 94.75 83 PHE A N 1
ATOM 677 C CA . PHE A 1 83 ? -5.676 -7.478 1.255 1.00 94.75 83 PHE A CA 1
ATOM 678 C C . PHE A 1 83 ? -6.404 -6.359 0.520 1.00 94.75 83 PHE A C 1
ATOM 680 O O . PHE A 1 83 ? -7.494 -6.566 -0.014 1.00 94.75 83 PHE A O 1
ATOM 687 N N . VAL A 1 84 ? -5.772 -5.192 0.468 1.00 95.44 84 VAL A N 1
ATOM 688 C CA . VAL A 1 84 ? -6.222 -4.061 -0.337 1.00 95.44 84 VAL A CA 1
ATOM 689 C C . VAL A 1 84 ? -5.049 -3.516 -1.141 1.00 95.44 84 VAL A C 1
ATOM 691 O O . VAL A 1 84 ? -3.939 -3.393 -0.626 1.00 95.44 84 VAL A O 1
ATOM 694 N N . ILE A 1 85 ? -5.292 -3.193 -2.406 1.00 94.56 85 ILE A N 1
ATOM 695 C CA . ILE A 1 85 ? -4.333 -2.515 -3.279 1.00 94.56 85 ILE A CA 1
ATOM 696 C C . ILE A 1 85 ? -4.673 -1.029 -3.277 1.00 94.56 85 ILE A C 1
ATOM 698 O O . ILE A 1 85 ? -5.784 -0.652 -3.655 1.00 94.56 85 ILE A O 1
ATOM 702 N N . ILE A 1 86 ? -3.717 -0.197 -2.867 1.00 94.44 86 ILE A N 1
ATOM 703 C CA . ILE A 1 86 ? -3.840 1.262 -2.859 1.00 94.44 86 ILE A CA 1
ATOM 704 C C . ILE A 1 86 ? -2.796 1.825 -3.815 1.00 94.44 86 ILE A C 1
ATOM 706 O O . ILE A 1 86 ? -1.603 1.630 -3.600 1.00 94.44 86 ILE A O 1
ATOM 710 N N . ASP A 1 87 ? -3.244 2.513 -4.859 1.00 90.75 87 ASP A N 1
ATOM 711 C CA . ASP A 1 87 ? -2.365 3.118 -5.863 1.00 90.75 87 ASP A CA 1
ATOM 712 C C . ASP A 1 87 ? -3.068 4.321 -6.506 1.00 90.75 87 ASP A C 1
ATOM 714 O O . ASP A 1 87 ? -4.302 4.383 -6.527 1.00 90.75 87 ASP A O 1
ATOM 718 N N . ASP A 1 88 ? -2.316 5.299 -6.990 1.00 89.44 88 ASP A N 1
ATOM 719 C CA . ASP A 1 88 ? -2.840 6.417 -7.780 1.00 89.44 88 ASP A CA 1
ATOM 720 C C . ASP A 1 88 ? -2.724 6.187 -9.293 1.00 89.44 88 ASP A C 1
ATOM 722 O O . ASP A 1 88 ? -3.363 6.892 -10.077 1.00 89.44 88 ASP A O 1
ATOM 726 N N . ASP A 1 89 ? -1.962 5.178 -9.714 1.00 85.81 89 ASP A N 1
ATOM 727 C CA . ASP A 1 89 ? -1.795 4.829 -11.118 1.00 85.81 89 ASP A CA 1
ATOM 728 C C . ASP A 1 89 ? -3.064 4.177 -11.694 1.00 85.81 89 ASP A C 1
ATOM 730 O O . ASP A 1 89 ? -3.577 3.180 -11.193 1.00 85.81 89 ASP A O 1
ATOM 734 N N . LEU A 1 90 ? -3.585 4.711 -12.799 1.00 82.94 90 LEU A N 1
ATOM 735 C CA . LEU A 1 90 ? -4.750 4.141 -13.478 1.00 82.94 90 LEU A CA 1
ATOM 736 C C . LEU A 1 90 ? -4.422 2.857 -14.252 1.00 82.94 90 LEU A C 1
ATOM 738 O O . LEU A 1 90 ? -5.353 2.143 -14.628 1.00 82.94 90 LEU A O 1
ATOM 742 N N . SER A 1 91 ? -3.145 2.530 -14.474 1.00 80.88 91 SER A N 1
ATOM 743 C CA . SER A 1 91 ? -2.728 1.281 -15.128 1.00 80.88 91 SER A CA 1
ATOM 744 C C . SER A 1 91 ? -3.287 0.047 -14.414 1.00 80.88 91 SER A C 1
ATOM 746 O O . SER A 1 91 ? -3.733 -0.893 -15.073 1.00 80.88 91 SER A O 1
ATOM 748 N N . ILE A 1 92 ? -3.440 0.103 -13.083 1.00 83.00 92 ILE A N 1
ATOM 749 C CA . ILE A 1 92 ? -4.016 -0.992 -12.288 1.00 83.00 92 ILE A CA 1
ATOM 750 C C . ILE A 1 92 ? -5.530 -1.198 -12.512 1.00 83.00 92 ILE A C 1
ATOM 752 O O . ILE A 1 92 ? -6.143 -2.060 -11.879 1.00 83.00 92 ILE A O 1
ATOM 756 N N . ASN A 1 93 ? -6.171 -0.429 -13.407 1.00 76.25 93 ASN A N 1
ATOM 757 C CA . ASN A 1 93 ? -7.531 -0.669 -13.930 1.00 76.25 93 ASN A CA 1
ATOM 758 C C . ASN A 1 93 ? -7.665 -1.946 -14.746 1.00 76.25 93 ASN A C 1
ATOM 760 O O . ASN A 1 93 ? -8.771 -2.483 -14.815 1.00 76.25 93 ASN A O 1
ATOM 764 N N . SER A 1 94 ? -6.564 -2.443 -15.295 1.00 78.19 94 SER A N 1
ATOM 765 C CA . SER A 1 94 ? -6.545 -3.655 -16.111 1.00 78.19 94 SER A CA 1
ATOM 766 C C . SER A 1 94 ? -6.415 -4.945 -15.289 1.00 78.19 94 SER A C 1
ATOM 768 O O . SER A 1 94 ? -6.302 -6.023 -15.867 1.00 78.19 94 SER A O 1
ATOM 770 N N . LEU A 1 95 ? -6.435 -4.863 -13.950 1.00 80.06 95 LEU A N 1
ATOM 771 C CA . LEU A 1 95 ? -6.486 -6.039 -13.078 1.00 80.06 95 LEU A CA 1
ATOM 772 C C . LEU A 1 95 ? -7.776 -6.845 -13.321 1.00 80.06 95 LEU A C 1
ATOM 774 O O . LEU A 1 95 ? -8.856 -6.277 -13.507 1.00 80.06 95 LEU A O 1
ATOM 778 N N . LEU A 1 96 ? -7.654 -8.177 -13.295 1.00 74.44 96 LEU A N 1
ATOM 779 C CA . LEU A 1 96 ? -8.775 -9.115 -13.442 1.00 74.44 96 LEU A CA 1
ATOM 780 C C . LEU A 1 96 ? -9.856 -8.873 -12.373 1.00 74.44 96 LEU A C 1
ATOM 782 O O . LEU A 1 96 ? -9.556 -8.371 -11.285 1.00 74.44 96 LEU A O 1
ATOM 786 N N . SER A 1 97 ? -11.102 -9.256 -12.682 1.00 67.94 97 SER A N 1
ATOM 787 C CA . SER A 1 97 ? -12.294 -9.022 -11.844 1.00 67.94 97 SER A CA 1
ATOM 788 C C . SER A 1 97 ? -12.067 -9.354 -10.373 1.00 67.94 97 SER A C 1
ATOM 790 O O . SER A 1 97 ? -12.379 -8.546 -9.506 1.00 67.94 97 SER A O 1
ATOM 792 N N . ASP A 1 98 ? -11.425 -10.485 -10.107 1.00 71.38 98 ASP A N 1
ATOM 793 C CA . ASP A 1 98 ? -11.336 -11.069 -8.768 1.00 71.38 98 ASP A CA 1
ATOM 794 C C . ASP A 1 98 ? -10.376 -10.293 -7.842 1.00 71.38 98 ASP A C 1
ATOM 796 O O . ASP A 1 98 ? -10.446 -10.396 -6.618 1.00 71.38 98 ASP A O 1
ATOM 800 N N . ILE A 1 99 ? -9.486 -9.479 -8.421 1.00 83.00 99 ILE A N 1
ATOM 801 C CA . ILE A 1 99 ? -8.568 -8.584 -7.697 1.00 83.00 99 ILE A CA 1
ATOM 802 C C . ILE A 1 99 ? -9.130 -7.156 -7.662 1.00 83.00 99 ILE A C 1
ATOM 804 O O . ILE A 1 99 ? -8.840 -6.382 -6.747 1.00 83.00 99 ILE A O 1
ATOM 808 N N . LYS A 1 100 ? -9.956 -6.799 -8.650 1.00 80.44 100 LYS A N 1
ATOM 809 C CA . LYS A 1 100 ? -10.467 -5.441 -8.858 1.00 80.44 100 LYS A CA 1
ATOM 810 C C . LYS A 1 100 ? -11.294 -4.928 -7.679 1.00 80.44 100 LYS A C 1
ATOM 812 O O . LYS A 1 100 ? -11.192 -3.747 -7.343 1.00 80.44 100 LYS A O 1
ATOM 817 N N . ASP A 1 101 ? -12.043 -5.805 -7.019 1.00 86.75 101 ASP A N 1
ATOM 818 C CA . ASP A 1 101 ? -12.874 -5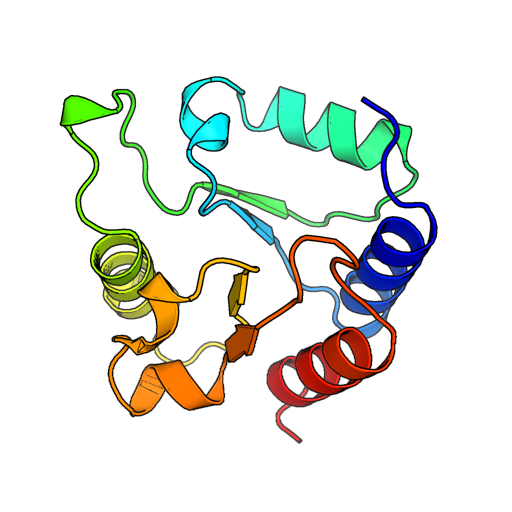.435 -5.866 1.00 86.75 101 ASP A CA 1
ATOM 819 C C . ASP A 1 101 ? -12.044 -5.112 -4.615 1.00 86.75 101 ASP A C 1
ATOM 821 O O . ASP A 1 101 ? -12.473 -4.342 -3.756 1.00 86.75 101 ASP A O 1
ATOM 825 N N . LYS A 1 102 ? -10.798 -5.596 -4.552 1.00 90.88 102 LYS A N 1
ATOM 826 C CA . LYS A 1 102 ? -9.848 -5.338 -3.460 1.00 90.88 102 LYS A CA 1
ATOM 827 C C . LYS A 1 102 ? -9.010 -4.081 -3.675 1.00 90.88 102 LYS A C 1
ATOM 829 O O . LYS A 1 102 ? -7.945 -3.927 -3.083 1.00 90.88 102 LYS A O 1
ATOM 834 N N . ARG A 1 103 ? -9.449 -3.166 -4.535 1.00 91.06 103 ARG A N 1
ATOM 835 C CA . ARG A 1 103 ? -8.657 -2.004 -4.936 1.00 91.06 103 ARG A CA 1
ATOM 836 C C . ARG A 1 103 ? -9.281 -0.684 -4.510 1.00 91.06 103 ARG A C 1
ATOM 838 O O . ARG A 1 103 ? -10.483 -0.457 -4.659 1.00 91.06 103 ARG A O 1
ATOM 845 N N . VAL A 1 104 ? -8.419 0.235 -4.095 1.00 93.69 104 VAL A N 1
ATOM 846 C CA . VAL A 1 104 ? -8.733 1.633 -3.813 1.00 93.69 104 VAL A CA 1
ATOM 847 C C . VAL A 1 104 ? -7.790 2.517 -4.624 1.00 93.69 104 VAL A C 1
ATOM 849 O O . VAL A 1 104 ? -6.594 2.581 -4.358 1.00 93.69 104 VAL A O 1
ATOM 852 N N . THR A 1 105 ? -8.330 3.192 -5.637 1.00 91.88 105 THR A N 1
ATOM 853 C CA . THR A 1 105 ? -7.555 4.128 -6.459 1.00 91.88 105 THR A CA 1
ATOM 854 C C . THR A 1 105 ? -7.574 5.508 -5.816 1.00 91.88 105 THR A C 1
ATOM 856 O O . THR A 1 105 ? -8.650 6.054 -5.578 1.00 91.88 105 THR A O 1
ATOM 859 N N . THR A 1 106 ? -6.401 6.075 -5.554 1.00 92.44 106 THR A N 1
ATOM 860 C CA . THR A 1 106 ? -6.264 7.433 -5.009 1.00 92.44 106 THR A CA 1
ATOM 861 C C . THR A 1 106 ? -6.026 8.449 -6.127 1.00 92.44 106 THR A C 1
ATOM 863 O O . THR A 1 106 ? -5.705 8.089 -7.255 1.00 92.44 106 THR A O 1
ATOM 866 N N . LYS A 1 107 ? -6.213 9.742 -5.852 1.00 90.06 107 LYS A N 1
ATOM 867 C CA . LYS A 1 107 ? -5.889 10.808 -6.817 1.00 90.06 107 LYS A CA 1
ATOM 868 C C . LYS A 1 107 ? -4.465 11.289 -6.555 1.00 90.06 107 LYS A C 1
ATOM 870 O O . LYS A 1 107 ? -4.209 11.722 -5.437 1.00 90.06 107 LYS A O 1
ATOM 875 N N . SER A 1 108 ? -3.581 11.329 -7.555 1.00 85.81 108 SER A N 1
ATOM 876 C CA . SER A 1 108 ? -2.153 11.677 -7.375 1.00 85.81 108 SER A CA 1
ATOM 877 C C . SER A 1 108 ? -1.898 12.975 -6.595 1.00 85.81 108 SER A C 1
ATOM 879 O O . SER A 1 108 ? -0.975 13.056 -5.792 1.00 85.81 108 SER A O 1
ATOM 881 N N . MET A 1 109 ? -2.746 13.995 -6.778 1.00 86.44 109 MET A N 1
ATOM 882 C CA . MET A 1 109 ? -2.608 15.295 -6.099 1.00 86.44 109 MET A CA 1
ATOM 883 C C . MET A 1 109 ? -3.160 15.323 -4.663 1.00 86.44 109 MET A C 1
ATOM 885 O O . MET A 1 109 ? -2.933 16.289 -3.938 1.00 86.44 109 MET A O 1
ATOM 889 N N . ILE A 1 110 ? -3.907 14.297 -4.252 1.00 89.12 110 ILE A N 1
ATOM 890 C CA . ILE A 1 110 ? -4.556 14.206 -2.934 1.00 89.12 110 ILE A CA 1
ATOM 891 C C . ILE A 1 110 ? -3.925 13.081 -2.104 1.00 89.12 110 ILE A C 1
ATOM 893 O O . ILE A 1 110 ? -3.671 13.269 -0.916 1.00 89.12 110 ILE A O 1
ATOM 897 N N . GLY A 1 111 ? -3.613 11.944 -2.723 1.00 91.50 111 GLY A N 1
ATOM 898 C CA . GLY A 1 111 ? -3.176 10.726 -2.050 1.00 91.50 111 GLY A CA 1
ATOM 899 C C . GLY A 1 111 ? -4.323 10.031 -1.314 1.00 91.50 111 GLY A C 1
ATOM 900 O O . GLY A 1 111 ? -5.487 10.145 -1.699 1.00 91.50 111 GLY A O 1
ATOM 901 N N . LEU A 1 112 ? -3.984 9.301 -0.251 1.00 95.06 112 LEU A N 1
ATOM 902 C CA . LEU A 1 112 ? -4.939 8.557 0.569 1.00 95.06 112 LEU A CA 1
ATOM 903 C C . LEU A 1 112 ? -5.807 9.511 1.415 1.00 95.06 112 LEU A C 1
ATOM 905 O O . LEU A 1 112 ? -5.393 9.979 2.477 1.00 95.06 112 LEU A O 1
ATOM 909 N N . ASP A 1 113 ? -7.012 9.819 0.940 1.00 96.19 113 ASP A N 1
ATOM 910 C CA . ASP A 1 113 ? -8.005 10.617 1.666 1.00 96.19 113 ASP A CA 1
ATOM 911 C C . ASP A 1 113 ? -8.927 9.762 2.553 1.00 96.19 113 ASP A C 1
ATOM 913 O O . ASP A 1 113 ? -8.770 8.545 2.662 1.00 96.19 113 ASP A O 1
ATOM 917 N N . ASP A 1 114 ? -9.863 10.415 3.244 1.00 97.12 114 ASP A N 1
ATOM 918 C CA . ASP A 1 114 ? -10.699 9.780 4.269 1.00 97.12 114 ASP A CA 1
ATOM 919 C C . ASP A 1 114 ? -11.658 8.746 3.658 1.00 97.12 114 ASP A C 1
ATOM 921 O O . ASP A 1 114 ? -11.888 7.694 4.253 1.00 97.12 114 ASP A O 1
ATOM 925 N N . GLU A 1 115 ? -12.168 9.015 2.452 1.00 96.50 115 GLU A N 1
ATOM 926 C CA . GLU A 1 115 ? -13.043 8.105 1.706 1.00 96.50 115 GLU A CA 1
ATOM 927 C C . GLU A 1 115 ? -12.272 6.855 1.267 1.00 96.50 115 GLU A C 1
ATOM 929 O O . GLU A 1 115 ? -12.706 5.726 1.514 1.00 96.50 115 GLU A O 1
ATOM 934 N N . CYS A 1 116 ? -11.090 7.047 0.677 1.00 96.81 116 CYS A N 1
ATOM 935 C CA . CYS A 1 116 ? -10.215 5.950 0.279 1.00 96.81 116 CYS A CA 1
ATOM 936 C C . CYS A 1 116 ? -9.794 5.103 1.489 1.00 96.81 116 CYS A C 1
ATOM 938 O O . CYS A 1 116 ? -9.784 3.874 1.416 1.00 96.81 116 CYS A O 1
ATOM 940 N N . THR A 1 117 ? -9.491 5.751 2.615 1.00 97.81 117 THR A N 1
ATOM 941 C CA . THR A 1 117 ? -9.109 5.083 3.869 1.00 97.81 117 THR A CA 1
ATOM 942 C C . THR A 1 117 ? -10.237 4.217 4.402 1.00 97.81 117 THR A C 1
ATOM 944 O O . THR A 1 117 ? -10.028 3.044 4.700 1.00 97.81 117 THR A O 1
ATOM 947 N N . GLU A 1 118 ? -11.445 4.770 4.482 1.00 97.94 118 GLU A N 1
ATOM 948 C CA . GLU A 1 118 ? -12.626 4.046 4.946 1.00 97.94 118 GLU A CA 1
ATOM 949 C C . GLU A 1 118 ? -12.917 2.830 4.058 1.00 97.94 118 GLU A C 1
ATOM 951 O O . GLU A 1 118 ? -13.151 1.726 4.553 1.00 97.94 118 GLU A O 1
ATOM 956 N N . ARG A 1 119 ? -12.822 2.996 2.735 1.00 96.88 119 ARG A N 1
ATOM 957 C CA . ARG A 1 119 ? -12.989 1.891 1.787 1.00 96.88 119 ARG A CA 1
ATOM 958 C C . ARG A 1 119 ? -11.924 0.807 1.973 1.00 96.88 119 ARG A C 1
ATOM 960 O O . ARG A 1 119 ? -12.260 -0.375 1.962 1.00 96.88 119 ARG A O 1
ATOM 967 N N . ALA A 1 120 ? -10.664 1.189 2.171 1.00 97.44 120 ALA A N 1
ATOM 968 C CA . ALA A 1 120 ? -9.576 0.244 2.405 1.00 97.44 120 ALA A CA 1
ATOM 969 C C . ALA A 1 120 ? -9.766 -0.552 3.707 1.00 97.44 120 ALA A C 1
ATOM 971 O O . ALA A 1 120 ? -9.561 -1.767 3.719 1.00 97.44 120 ALA A O 1
ATOM 972 N N . ILE A 1 121 ? -10.224 0.106 4.778 1.00 97.75 121 ILE A N 1
ATOM 973 C CA . ILE A 1 121 ? -10.550 -0.546 6.055 1.00 97.75 121 ILE A CA 1
ATOM 974 C C . ILE A 1 121 ? -11.669 -1.575 5.869 1.00 97.75 121 ILE A C 1
ATOM 976 O O . ILE A 1 121 ? -11.558 -2.685 6.388 1.00 97.75 121 ILE A O 1
ATOM 980 N N . ARG A 1 122 ? -12.728 -1.244 5.118 1.00 96.44 122 ARG A N 1
ATOM 981 C CA . ARG A 1 122 ? -13.841 -2.175 4.854 1.00 96.44 122 ARG A CA 1
ATOM 982 C C . ARG A 1 122 ? -13.388 -3.421 4.111 1.00 96.44 122 ARG A C 1
ATOM 984 O O . ARG A 1 122 ? -13.682 -4.520 4.570 1.00 96.44 122 ARG A O 1
ATOM 991 N N . ILE A 1 123 ? -12.592 -3.247 3.054 1.00 95.44 123 ILE A N 1
ATOM 992 C CA . ILE A 1 123 ? -12.014 -4.364 2.295 1.00 95.44 123 ILE A CA 1
ATOM 993 C C . ILE A 1 123 ? -11.197 -5.274 3.221 1.00 95.44 123 ILE A C 1
ATOM 995 O O . ILE A 1 123 ? -11.390 -6.485 3.218 1.00 95.44 123 ILE A O 1
ATOM 999 N N . LEU A 1 124 ? -10.321 -4.706 4.057 1.00 95.69 124 LEU A N 1
ATOM 1000 C CA . LEU A 1 124 ? -9.477 -5.494 4.963 1.00 95.69 124 LEU A CA 1
ATOM 1001 C C . LEU A 1 124 ? -10.261 -6.190 6.083 1.00 95.69 124 LEU A C 1
ATOM 1003 O O . LEU A 1 124 ? -9.870 -7.275 6.509 1.00 95.69 124 LEU A O 1
ATOM 1007 N N . LYS A 1 125 ? -11.361 -5.592 6.553 1.00 95.00 125 LYS A N 1
ATOM 1008 C CA . LYS A 1 125 ? -12.246 -6.183 7.569 1.00 95.00 125 LYS A CA 1
ATOM 1009 C C . LYS A 1 125 ? -13.290 -7.145 6.978 1.00 95.00 125 LYS A C 1
ATOM 1011 O O . LYS A 1 125 ? -13.936 -7.854 7.743 1.00 95.00 125 LYS A O 1
ATOM 1016 N N . GLY A 1 126 ? -13.419 -7.212 5.650 1.00 89.19 126 GLY A N 1
ATOM 1017 C CA . GLY A 1 126 ? -14.359 -8.093 4.951 1.00 89.19 126 GLY A CA 1
ATOM 1018 C C . GLY A 1 126 ? -15.820 -7.630 5.004 1.00 89.19 126 GLY A C 1
ATOM 1019 O O . GLY A 1 126 ? -16.707 -8.482 5.008 1.00 89.19 126 GLY A O 1
ATOM 1020 N N . TYR A 1 127 ? -16.056 -6.315 5.087 1.00 78.19 127 TYR A N 1
ATOM 1021 C CA . TYR A 1 127 ? -17.391 -5.700 5.028 1.00 78.19 127 TYR A CA 1
ATOM 1022 C C . TYR A 1 127 ? -17.839 -5.383 3.602 1.00 78.19 127 TYR A C 1
ATOM 1024 O O . TYR A 1 127 ? -16.968 -5.034 2.772 1.00 78.19 127 TYR A O 1
#

Radius of gyration: 14.18 Å; Cα contacts (8 Å, |Δi|>4): 148; chains: 1; bounding box: 34×34×31 Å

Solvent-accessible surface area (backbone atoms only — not comparable to full-atom values): 7630 Å² total; per-residue (Å²): 138,85,78,59,68,64,26,50,54,34,50,36,50,41,26,72,76,63,74,48,64,47,68,41,80,56,74,62,56,50,80,42,54,66,68,55,50,50,50,61,35,51,80,66,73,37,74,70,79,45,75,45,60,55,62,88,71,74,53,75,93,75,56,69,59,70,48,54,48,53,48,55,35,34,72,76,65,37,68,97,52,75,55,63,48,76,45,53,64,69,76,59,70,76,44,57,74,91,57,48,79,33,52,40,79,34,50,80,95,67,40,48,41,72,67,53,34,54,52,44,46,31,44,53,71,72,104

Secondary structure (DSSP, 8-state):
----HHHHHHHHHHHHHH---EEE-STHHHHS-HHHHHHHHHTTT---S-EEES-----STT---HHHHHHHHIIIIITT----EEES-GGGGGS-HHHHTTEEEPBTTTBS-HHHHHHHHHHHHT-

pLDDT: mean 89.82, std 7.54, range [48.59, 97.94]

Nearest PDB structures (foldseek):
  7r7a-assembly1_K  TM=3.312E-01  e=1.806E+00  Saccharomyces cerevisiae BY4741
  8v87-assembly1_K  TM=3.276E-01  e=4.029E+00  Saccharomyces cerevisiae BY4741
  4mcj-assembly1_B  TM=3.653E-01  e=5.835E+00  Parabacteroides distasonis ATCC 8503

Mean predicted aligned error: 4.19 Å

Organism: NCBI:txid153721